Protein 8TI6 (pdb70)

InterPro domains:
  IPR005455 Profilin, eukaryotic type [PR00392] (3-12)
  IPR005455 Profilin, eukaryotic type [PR00392] (65-79)
  IPR005455 Profilin, eukaryotic type [PR00392] (113-130)
  IPR005455 Profilin, eukaryotic type [PR01640] (1-11)
  IPR005455 Profilin, eukaryotic type [PR01640] (25-38)
  IPR005455 Profilin, eukaryotic type [PR01640] (72-81)
  IPR005455 Profilin, eukaryotic type [PR01640] (84-99)
  IPR005455 Profilin, eukaryotic type [PR01640] (117-130)
  IPR005455 Profilin, eukaryotic type [PTHR11604] (1-131)
  IPR005455 Profilin, eukaryotic type [SM00392] (1-131)
  IPR005455 Profilin, eukaryotic type [cd00148] (2-131)
  IPR027310 Profilin conserved site [PS00414] (1-8)
  IPR036140 Profilin superfamily [SSF55770] (1-131)
  IPR048278 Profilin [PF00235] (1-131)

Solvent-accessible surface area: 6190 Å² total; per-residue (Å²): 109,71,70,52,45,0,66,58,32,0,26,134,106,7,80,8,43,0,0,0,0,0,4,17,146,77,0,38,60,85,4,54,76,40,122,106,25,87,138,129,8,64,70,120,29,0,61,88,2,0,55,12,0,99,96,69,21,104,47,8,123,158,36,12,0,93,0,0,31,14,110,1,122,16,79,46,37,65,88,53,38,0,49,0,53,90,74,64,3,0,0,0,0,5,10,9,94,56,0,0,0,0,0,0,0,28,110,58,40,72,48,37,94,0,19,88,25,0,57,62,8,0,80,78,4,77,83,75,121,104,122

Secondary structure (DSSP, 8-state):
-HHHIIIIIITTTS-EEEEEEEETTT--EEEEEESS-SS---HHHHHHHHHHHHH-GGGGGTT-EEETTEEEEEEEE-SSEEEEEETTEEEEEEE-SSEEEEEEE-TT--HHHHHHHHHHHHHHHHHTT-/-

Structure (mmCIF, N/CA/C/O backbone):
data_8TI6
#
_entry.id   8TI6
#
_cell.length_a   54.974
_cell.length_b   54.974
_cell.length_c   79.315
_cell.angle_alpha   90.000
_cell.angle_beta   90.000
_cell.angle_gamma   120.000
#
_symmetry.space_group_name_H-M   'P 31 2 1'
#
loop_
_entity.id
_entity.type
_entity.pdbx_description
1 polymer Profilin
2 polymer 'Proline-rich peptide'
3 non-polymer 'SULFATE ION'
4 water water
#
loop_
_atom_site.group_PDB
_atom_site.id
_atom_site.type_symbol
_atom_site.label_atom_id
_atom_site.label_alt_id
_atom_site.label_comp_id
_atom_site.label_asym_id
_atom_site.label_entity_id
_atom_site.label_seq_id
_atom_site.pdbx_PDB_ins_code
_atom_site.Cartn_x
_atom_site.Cartn_y
_atom_site.Cartn_z
_atom_site.occupancy
_atom_site.B_iso_or_equiv
_atom_site.auth_seq_id
_atom_site.auth_comp_id
_atom_site.auth_asym_id
_atom_site.auth_atom_id
_atom_site.pdbx_PDB_model_num
ATOM 1 N N . SER A 1 26 ? -7.574 11.644 -2.972 1.000 36.636 2 SER A N 1
ATOM 2 C CA . SER A 1 26 ? -7.611 13.093 -2.636 1.000 30.945 2 SER A CA 1
ATOM 3 C C . SER A 1 26 ? -8.897 13.698 -3.200 1.000 27.799 2 SER A C 1
ATOM 4 O O . SER A 1 26 ? -9.516 13.139 -4.119 1.000 27.069 2 SER A O 1
ATOM 7 N N . TRP A 1 27 ? -9.272 14.871 -2.682 1.000 24.820 3 TRP A N 1
ATOM 8 C CA . TRP A 1 27 ? -10.422 15.566 -3.228 1.000 22.504 3 TRP A CA 1
ATOM 9 C C . TRP A 1 27 ? -10.161 15.887 -4.694 1.000 19.346 3 TRP A C 1
ATOM 10 O O . TRP A 1 27 ? -11.059 15.781 -5.530 1.000 18.403 3 TRP A O 1
ATOM 21 N N . GLN A 1 28 ? -8.911 16.237 -5.016 1.000 17.641 4 GLN A N 1
ATOM 22 C CA . GLN A 1 28 ? -8.609 16.601 -6.388 1.000 15.451 4 GLN A CA 1
ATOM 23 C C . GLN A 1 28 ? -8.794 15.405 -7.322 1.000 15.779 4 GLN A C 1
ATOM 24 O O . GLN A 1 28 ? -9.163 15.603 -8.474 1.000 15.616 4 GLN A O 1
ATOM 30 N N A SER A 1 29 ? -8.517 14.171 -6.871 0.500 17.528 5 SER A N 1
ATOM 31 N N B SER A 1 29 ? -8.517 14.189 -6.838 0.500 17.888 5 SER A N 1
ATOM 32 C CA A SER A 1 29 ? -8.710 13.016 -7.738 0.500 17.734 5 SER A CA 1
ATOM 33 C CA B SER A 1 29 ? -8.698 12.995 -7.646 0.500 18.597 5 SER A CA 1
ATOM 34 C C A SER A 1 29 ? -10.196 12.801 -8.025 0.500 17.095 5 SER A C 1
ATOM 35 C C B SER A 1 29 ? -10.173 12.795 -7.998 0.500 17.458 5 SER A C 1
ATOM 36 O O A SER A 1 29 ? -10.555 12.368 -9.111 0.500 18.348 5 SER A O 1
ATOM 37 O O B SER A 1 29 ? -10.492 12.397 -9.109 0.500 18.836 5 SER A O 1
ATOM 42 N N . TYR A 1 30 ? -11.089 13.132 -7.082 1.000 17.453 6 TYR A N 1
ATOM 43 C CA . TYR A 1 30 ? -12.513 13.019 -7.373 1.000 17.317 6 TYR A CA 1
ATOM 44 C C . TYR A 1 30 ? -12.916 13.963 -8.502 1.000 15.719 6 TYR A C 1
ATOM 45 O O . TYR A 1 30 ? -13.726 13.605 -9.362 1.000 16.069 6 TYR A O 1
ATOM 54 N N . VAL A 1 31 ? -12.375 15.187 -8.451 1.000 14.482 7 VAL A N 1
ATOM 55 C CA . VAL A 1 31 ? -12.658 16.150 -9.495 1.000 14.982 7 VAL A CA 1
ATOM 56 C C . VAL A 1 31 ? -12.066 15.676 -10.820 1.000 14.199 7 VAL A C 1
ATOM 57 O O . VAL A 1 31 ? -12.732 15.698 -11.865 1.000 15.126 7 VAL A O 1
ATOM 61 N N . ASP A 1 32 ? -10.772 15.310 -10.824 1.000 12.573 8 ASP A N 1
ATOM 62 C CA . ASP A 1 32 ? -10.114 15.062 -12.088 1.000 12.623 8 ASP A CA 1
ATOM 63 C C . ASP A 1 32 ? -10.560 13.745 -12.703 1.000 13.812 8 ASP A C 1
ATOM 64 O O . ASP A 1 32 ? -10.504 13.620 -13.926 1.000 17.294 8 ASP A O 1
ATOM 69 N N . ASN A 1 33 ? -10.880 12.751 -11.866 1.000 15.623 9 ASN A N 1
ATOM 70 C CA A ASN A 1 33 ? -11.227 11.424 -12.388 0.500 16.387 9 ASN A CA 1
ATOM 71 C CA B ASN A 1 33 ? -11.219 11.418 -12.375 0.500 16.969 9 ASN A CA 1
ATOM 72 C C . ASN A 1 33 ? -12.743 11.188 -12.420 1.000 17.110 9 ASN A C 1
ATOM 73 O O . ASN A 1 33 ? -13.414 11.196 -13.490 1.000 18.977 9 ASN A O 1
ATOM 82 N N . GLN A 1 34 ? -13.337 11.132 -11.225 1.000 16.788 10 GLN A N 1
ATOM 83 C CA . GLN A 1 34 ? -14.750 10.796 -11.145 1.000 18.055 10 GLN A CA 1
ATOM 84 C C . GLN A 1 34 ? -15.623 11.797 -11.890 1.000 16.879 10 GLN A C 1
ATOM 85 O O . GLN A 1 34 ? -16.610 11.377 -12.480 1.000 19.232 10 GLN A O 1
ATOM 91 N N . ILE A 1 35 ? -15.276 13.084 -11.863 1.000 13.555 11 ILE A N 1
ATOM 92 C CA A ILE A 1 35 ? -16.048 14.032 -12.680 0.500 12.482 11 ILE A CA 1
ATOM 93 C CA B ILE A 1 35 ? -16.047 14.035 -12.679 0.500 12.457 11 ILE A CA 1
ATOM 94 C C . ILE A 1 35 ? -15.463 14.224 -14.092 1.000 11.880 11 ILE A C 1
ATOM 95 O O . ILE A 1 35 ? -16.065 13.866 -15.138 1.000 13.195 11 ILE A O 1
ATOM 104 N N . CYS A 1 36 ? -14.218 14.719 -14.134 1.000 11.916 12 CYS A N 1
ATOM 105 C CA . CYS A 1 36 ? -13.741 15.252 -15.394 1.000 11.784 12 CYS A CA 1
ATOM 106 C C . CYS A 1 36 ? -13.132 14.227 -16.350 1.000 12.226 12 CYS A C 1
ATOM 107 O O . CYS A 1 36 ? -12.776 14.644 -17.434 1.000 12.568 12 CYS A O 1
ATOM 110 N N . GLN A 1 37 ? -13.066 12.941 -15.995 1.000 13.188 13 GLN A N 1
ATOM 111 C CA . GLN A 1 37 ? -12.814 11.896 -16.981 1.000 15.964 13 GLN A CA 1
ATOM 112 C C . GLN A 1 37 ? -14.113 11.246 -17.440 1.000 17.104 13 GLN A C 1
ATOM 113 O O . GLN A 1 37 ? -14.069 10.399 -18.323 1.000 19.774 13 GLN A O 1
ATOM 119 N N . HIS A 1 38 ? -15.259 11.647 -16.873 1.000 15.643 14 HIS A N 1
ATOM 120 C CA . HIS A 1 38 ? -16.564 11.099 -17.258 1.000 16.607 14 HIS A CA 1
ATOM 121 C C . HIS A 1 38 ? -17.410 12.143 -17.988 1.000 16.920 14 HIS A C 1
ATOM 122 O O . HIS A 1 38 ? -18.408 11.796 -18.619 1.000 19.498 14 HIS A O 1
ATOM 129 N N . VAL A 1 39 ? -17.053 13.415 -17.841 1.000 15.163 15 VAL A N 1
ATOM 130 C CA . VAL A 1 39 ? -17.643 14.461 -18.654 1.000 15.362 15 VAL A CA 1
ATOM 131 C C . VAL A 1 39 ? -16.516 15.380 -19.122 1.000 13.429 15 VAL A C 1
ATOM 132 O O . VAL A 1 39 ? -15.455 15.394 -18.489 1.000 15.019 15 VAL A O 1
ATOM 136 N N . ASP A 1 40 ? -16.800 16.206 -20.133 1.000 11.657 16 ASP A N 1
ATOM 137 C CA . ASP A 1 40 ? -15.844 17.141 -20.682 1.000 11.191 16 ASP A CA 1
ATOM 138 C C . ASP A 1 40 ? -16.072 18.484 -19.984 1.000 10.578 16 ASP A C 1
ATOM 139 O O . ASP A 1 40 ? -16.974 19.251 -20.330 1.000 10.010 16 ASP A O 1
ATOM 144 N N . CYS A 1 41 ? -15.223 18.759 -18.991 1.000 10.164 17 CYS A N 1
ATOM 145 C CA . CYS A 1 41 ? -15.422 19.835 -18.032 1.000 10.055 17 CYS A CA 1
ATOM 146 C C . CYS A 1 41 ? -14.927 21.184 -18.554 1.000 9.444 17 CYS A C 1
ATOM 147 O O . CYS A 1 41 ? -13.795 21.312 -19.053 1.000 10.320 17 CYS A O 1
ATOM 150 N N . ARG A 1 42 ? -15.763 22.197 -18.289 1.000 9.143 18 ARG A N 1
ATOM 151 C CA A ARG A 1 42 ? -15.324 23.597 -18.287 0.500 9.934 18 ARG A CA 1
ATOM 152 C CA B ARG A 1 42 ? -15.321 23.595 -18.288 0.500 9.380 18 ARG A CA 1
ATOM 153 C C . ARG A 1 42 ? -14.835 23.968 -16.866 1.000 9.118 18 ARG A C 1
ATOM 154 O O . ARG A 1 42 ? -13.884 24.753 -16.645 1.000 9.104 18 ARG A O 1
ATOM 169 N N . LEU A 1 43 ? -15.521 23.408 -15.853 1.000 8.162 19 LEU A N 1
ATOM 170 C CA . LEU A 1 43 ? -15.141 23.608 -14.461 1.000 7.843 19 LEU A CA 1
ATOM 171 C C . LEU A 1 43 ? -15.707 22.477 -13.630 1.000 7.751 19 LEU A C 1
ATOM 172 O O . LEU A 1 43 ? -16.748 21.906 -13.951 1.000 8.186 19 LEU A O 1
ATOM 177 N N . ALA A 1 44 ? -15.051 22.205 -12.513 1.000 8.487 20 ALA A N 1
ATOM 178 C CA . ALA A 1 44 ? -15.552 21.274 -11.523 1.000 8.590 20 ALA A CA 1
ATOM 179 C C . ALA A 1 44 ? -14.956 21.652 -10.185 1.000 9.344 20 ALA A C 1
ATOM 180 O O . ALA A 1 44 ? -13.796 22.009 -10.108 1.000 10.741 20 ALA A O 1
ATOM 182 N N . VAL A 1 45 ? -15.761 21.613 -9.135 1.000 8.536 21 VAL A N 1
ATOM 183 C CA . VAL A 1 45 ? -15.321 22.036 -7.817 1.000 9.631 21 VAL A CA 1
ATOM 184 C C . VAL A 1 45 ? -16.036 21.258 -6.730 1.000 9.390 21 VAL A C 1
ATOM 185 O O . VAL A 1 45 ? -17.214 20.954 -6.860 1.000 10.162 21 VAL A O 1
ATOM 189 N N . ILE A 1 46 ? -15.277 20.990 -5.669 1.000 9.557 22 ILE A N 1
ATOM 190 C CA . ILE A 1 46 ? -15.815 20.496 -4.416 1.000 9.777 22 ILE A CA 1
ATOM 191 C C . ILE A 1 46 ? -15.456 21.507 -3.346 1.000 10.302 22 ILE A C 1
ATOM 192 O O . ILE A 1 46 ? -14.283 21.873 -3.205 1.000 11.567 22 ILE A O 1
ATOM 197 N N . ALA A 1 47 ? -16.467 22.006 -2.642 1.000 10.304 23 ALA A N 1
ATOM 198 C CA . ALA A 1 47 ? -16.273 23.052 -1.653 1.000 11.799 23 ALA A CA 1
ATOM 199 C C . ALA A 1 47 ? -17.040 22.707 -0.381 1.000 12.297 23 ALA A C 1
ATOM 200 O O . ALA A 1 47 ? -17.984 21.964 -0.397 1.000 13.118 23 ALA A O 1
ATOM 202 N N . GLY A 1 48 ? -16.641 23.312 0.734 1.000 13.186 24 GLY A N 1
ATOM 203 C CA . GLY A 1 48 ? -17.393 23.165 1.964 1.000 13.560 24 GLY A CA 1
ATOM 204 C C . GLY A 1 48 ? -18.737 23.876 1.924 1.000 14.429 24 GLY A C 1
ATOM 205 O O . GLY A 1 48 ? -18.850 25.034 1.512 1.000 16.415 24 GLY A O 1
ATOM 206 N N . LEU A 1 49 ? -19.773 23.205 2.437 1.000 15.539 25 LEU A N 1
ATOM 207 C CA . LEU A 1 49 ? -21.131 23.704 2.379 1.000 17.523 25 LEU A CA 1
ATOM 208 C C . LEU A 1 49 ? -21.358 24.819 3.384 1.000 20.253 25 LEU A C 1
ATOM 209 O O . LEU A 1 49 ? -22.282 25.604 3.180 1.000 24.390 25 LEU A O 1
ATOM 214 N N . GLN A 1 50 ? -20.535 24.897 4.444 1.000 19.794 26 GLN A N 1
ATOM 215 C CA . GLN A 1 50 ? -20.720 25.934 5.446 1.000 24.745 26 GLN A CA 1
ATOM 216 C C . GLN A 1 50 ? -20.044 27.237 5.030 1.000 26.636 26 GLN A C 1
ATOM 217 O O . GLN A 1 50 ? -20.645 28.299 5.210 1.000 32.097 26 GLN A O 1
ATOM 223 N N . ASP A 1 51 ? -18.813 27.151 4.500 1.000 22.290 27 ASP A N 1
ATOM 224 C CA . ASP A 1 51 ? -17.984 28.344 4.303 1.000 22.977 27 ASP A CA 1
ATOM 225 C C . ASP A 1 51 ? -17.550 28.553 2.851 1.000 19.959 27 ASP A C 1
ATOM 226 O O . ASP A 1 51 ? -16.908 29.558 2.559 1.000 22.966 27 ASP A O 1
ATOM 231 N N . GLY A 1 52 ? -17.873 27.616 1.961 1.000 16.843 28 GLY A N 1
ATOM 232 C CA . GLY A 1 52 ? -17.461 27.728 0.571 1.000 16.576 28 GLY A CA 1
ATOM 233 C C . GLY A 1 52 ? -15.965 27.550 0.310 1.000 16.727 28 GLY A C 1
ATOM 234 O O . GLY A 1 52 ? -15.511 27.899 -0.776 1.000 16.613 28 GLY A O 1
ATOM 235 N N . ALA A 1 53 ? -15.199 27.026 1.286 1.000 17.248 29 ALA A N 1
ATOM 236 C CA . ALA A 1 53 ? -13.784 26.736 1.119 1.000 18.879 29 ALA A CA 1
ATOM 237 C C . ALA A 1 53 ? -13.615 25.710 0.008 1.000 17.161 29 ALA A C 1
ATOM 238 O O . ALA A 1 53 ? -14.367 24.739 -0.063 1.000 17.081 29 ALA A O 1
ATOM 240 N N . VAL A 1 54 ? -12.638 25.939 -0.862 1.000 18.167 30 VAL A N 1
ATOM 241 C CA . VAL A 1 54 ? -12.388 25.047 -1.977 1.000 18.548 30 VAL A CA 1
ATOM 242 C C . VAL A 1 54 ? -11.561 23.866 -1.485 1.000 16.862 30 VAL A C 1
ATOM 243 O O . VAL A 1 54 ? -10.462 24.029 -0.940 1.000 22.019 30 VAL A O 1
ATOM 247 N N . TRP A 1 55 ? -12.080 22.665 -1.680 1.000 15.622 31 TRP A N 1
ATOM 248 C CA . TRP A 1 55 ? -11.352 21.455 -1.369 1.000 16.413 31 TRP A CA 1
ATOM 249 C C . TRP A 1 55 ? -10.592 20.945 -2.589 1.000 16.411 31 TRP A C 1
ATOM 250 O O . TRP A 1 55 ? -9.524 20.364 -2.467 1.000 18.808 31 TRP A O 1
ATOM 261 N N . ALA A 1 56 ? -11.182 21.104 -3.778 1.000 14.708 32 ALA A N 1
ATOM 262 C CA . ALA A 1 56 ? -10.561 20.715 -5.028 1.000 15.112 32 ALA A CA 1
ATOM 263 C C . ALA A 1 56 ? -11.268 21.448 -6.153 1.000 12.929 32 ALA A C 1
ATOM 264 O O . ALA A 1 56 ? -12.448 21.720 -6.053 1.000 12.853 32 ALA A O 1
ATOM 266 N N . LYS A 1 57 ? -10.534 21.736 -7.222 1.000 11.843 33 LYS A N 1
ATOM 267 C CA . LYS A 1 57 ? -11.146 22.391 -8.365 1.000 11.886 33 LYS A CA 1
ATOM 268 C C . LYS A 1 57 ? -10.331 22.172 -9.622 1.000 10.744 33 LYS A C 1
ATOM 269 O O . LYS A 1 57 ? -9.125 22.037 -9.565 1.000 11.885 33 LYS A O 1
ATOM 275 N N . PHE A 1 58 ? -11.049 22.136 -10.736 1.000 9.838 34 PHE A N 1
ATOM 276 C CA . PHE A 1 58 ? -10.475 22.080 -12.074 1.000 9.066 34 PHE A CA 1
ATOM 277 C C . PHE A 1 58 ? -11.141 23.169 -12.891 1.000 8.883 34 PHE A C 1
ATOM 278 O O . PHE A 1 58 ? -12.362 23.328 -12.810 1.000 9.809 34 PHE A O 1
ATOM 286 N N . GLU A 1 59 ? -10.371 23.895 -13.691 1.000 8.617 35 GLU A N 1
ATOM 287 C CA . GLU A 1 59 ? -10.879 24.922 -14.590 1.000 9.122 35 GLU A CA 1
ATOM 288 C C . GLU A 1 59 ? -10.261 24.771 -15.972 1.000 9.487 35 GLU A C 1
ATOM 289 O O . GLU A 1 59 ? -9.105 24.385 -16.118 1.000 9.468 35 GLU A O 1
ATOM 295 N N A LYS A 1 60 ? -11.044 25.114 -16.999 0.250 9.530 36 LYS A N 1
ATOM 296 N N B LYS A 1 60 ? -11.042 25.117 -17.000 0.250 9.971 36 LYS A N 1
ATOM 297 N N C LYS A 1 60 ? -11.046 25.117 -16.998 0.500 10.063 36 LYS A N 1
ATOM 298 C CA A LYS A 1 60 ? -10.534 25.103 -18.369 0.250 10.309 36 LYS A CA 1
ATOM 299 C CA B LYS A 1 60 ? -10.533 25.103 -18.369 0.250 11.440 36 LYS A CA 1
ATOM 300 C CA C LYS A 1 60 ? -10.535 25.109 -18.367 0.500 12.370 36 LYS A CA 1
ATOM 301 C C A LYS A 1 60 ? -10.132 26.528 -18.738 0.250 13.926 36 LYS A C 1
ATOM 302 C C B LYS A 1 60 ? -10.131 26.527 -18.741 0.250 14.695 36 LYS A C 1
ATOM 303 C C C LYS A 1 60 ? -10.143 26.539 -18.722 0.500 16.780 36 LYS A C 1
ATOM 304 O O A LYS A 1 60 ? -9.031 26.954 -18.373 0.250 15.855 36 LYS A O 1
ATOM 305 O O B LYS A 1 60 ? -9.028 26.954 -18.381 0.250 16.992 36 LYS A O 1
ATOM 306 O O C LYS A 1 60 ? -9.067 26.982 -18.319 0.500 21.337 36 LYS A O 1
ATOM 322 N N . ASP A 1 61 ? -11.049 27.283 -19.347 1.000 17.045 37 ASP A N 1
ATOM 323 C CA . ASP A 1 61 ? -10.742 28.626 -19.852 1.000 18.521 37 ASP A CA 1
ATOM 324 C C . ASP A 1 61 ? -11.806 29.592 -19.341 1.000 17.715 37 ASP A C 1
ATOM 325 O O . ASP A 1 61 ? -12.640 30.037 -20.128 1.000 21.460 37 ASP A O 1
ATOM 330 N N . LEU A 1 62 ? -11.775 29.898 -18.043 1.000 16.298 38 LEU A N 1
ATOM 331 C CA . LEU A 1 62 ? -12.808 30.725 -17.435 1.000 14.874 38 LEU A CA 1
ATOM 332 C C . LEU A 1 62 ? -12.369 32.182 -17.441 1.000 16.005 38 LEU A C 1
ATOM 333 O O . LEU A 1 62 ? -11.176 32.471 -17.359 1.000 18.701 38 LEU A O 1
ATOM 338 N N . PRO A 1 63 ? -13.325 33.123 -17.507 1.000 16.135 39 PRO A N 1
ATOM 339 C CA . PRO A 1 63 ? -13.002 34.546 -17.420 1.000 18.398 39 PRO A CA 1
ATOM 340 C C . PRO A 1 63 ? -12.297 34.942 -16.130 1.000 17.751 39 PRO A C 1
ATOM 341 O O . PRO A 1 63 ? -11.468 35.853 -16.118 1.000 21.755 39 PRO A O 1
ATOM 345 N N . LYS A 1 64 ? -12.687 34.297 -15.025 1.000 17.389 40 LYS A N 1
ATOM 346 C CA . LYS A 1 64 ? -12.094 34.519 -13.722 1.000 18.850 40 LYS A CA 1
ATOM 347 C C . LYS A 1 64 ? -11.993 33.169 -13.008 1.000 16.447 40 LYS A C 1
ATOM 348 O O . LYS A 1 64 ? -12.822 32.297 -13.194 1.000 15.936 40 LYS A O 1
ATOM 354 N N . GLN A 1 65 ? -10.994 32.997 -12.153 1.000 14.753 41 GLN A N 1
ATOM 355 C CA . GLN A 1 65 ? -10.928 31.813 -11.327 1.000 13.398 41 GLN A CA 1
ATOM 356 C C . GLN A 1 65 ? -12.119 31.802 -10.373 1.000 12.433 41 GLN A C 1
ATOM 357 O O . GLN A 1 65 ? -12.555 32.845 -9.882 1.000 12.854 41 GLN A O 1
ATOM 363 N N . ILE A 1 66 ? -12.642 30.600 -10.108 1.000 11.445 42 ILE A N 1
ATOM 364 C CA . ILE A 1 66 ? -13.712 30.412 -9.141 1.000 10.991 42 ILE A CA 1
ATOM 365 C C . ILE A 1 66 ? -13.217 30.887 -7.776 1.000 10.938 42 ILE A C 1
ATOM 366 O O . ILE A 1 66 ? -12.072 30.585 -7.375 1.000 12.568 42 ILE A O 1
ATOM 371 N N . THR A 1 67 ? -14.115 31.556 -7.047 1.000 10.077 43 THR A N 1
ATOM 372 C CA . THR A 1 67 ? -13.799 32.072 -5.717 1.000 9.983 43 THR A CA 1
ATOM 373 C C . THR A 1 67 ? -14.641 31.442 -4.618 1.000 10.300 43 THR A C 1
ATOM 374 O O . THR A 1 67 ? -15.788 31.020 -4.816 1.000 10.356 43 THR A O 1
ATOM 378 N N . GLN A 1 68 ? -14.093 31.505 -3.390 1.000 10.356 44 GLN A N 1
ATOM 379 C CA . GLN A 1 68 ? -14.845 31.163 -2.194 1.000 11.324 44 GLN A CA 1
ATOM 380 C C . GLN A 1 68 ? -16.099 32.032 -2.095 1.000 11.413 44 GLN A C 1
ATOM 381 O O . GLN A 1 68 ? -17.147 31.549 -1.686 1.000 12.024 44 GLN A O 1
ATOM 387 N N . GLN A 1 69 ? -16.024 33.302 -2.480 1.000 11.469 45 GLN A N 1
ATOM 388 C CA A GLN A 1 69 ? -17.208 34.132 -2.381 0.500 12.290 45 GLN A CA 1
ATOM 389 C CA B GLN A 1 69 ? -17.198 34.162 -2.414 0.500 12.432 45 GLN A CA 1
ATOM 390 C C . GLN A 1 69 ? -18.321 33.575 -3.274 1.000 11.459 45 GLN A C 1
ATOM 391 O O . GLN A 1 69 ? -19.485 33.534 -2.859 1.000 11.771 45 GLN A O 1
ATOM 402 N N . GLU A 1 70 ? -17.990 33.157 -4.492 1.000 10.020 46 GLU A N 1
ATOM 403 C CA . GLU A 1 70 ? -19.010 32.613 -5.383 1.000 9.983 46 GLU A CA 1
ATOM 404 C C . GLU A 1 70 ? -19.588 31.362 -4.746 1.000 9.748 46 GLU A C 1
ATOM 405 O O . GLU A 1 70 ? -20.801 31.128 -4.800 1.000 9.492 46 GLU A O 1
ATOM 411 N N . LEU A 1 71 ? -18.725 30.500 -4.203 1.000 9.392 47 LEU A N 1
ATOM 412 C CA . LEU A 1 71 ? -19.171 29.231 -3.662 1.000 9.748 47 LEU A CA 1
ATOM 413 C C . LEU A 1 71 ? -20.016 29.422 -2.406 1.000 10.504 47 LEU A C 1
ATOM 414 O O . LEU A 1 71 ? -20.999 28.709 -2.204 1.000 10.059 47 LEU A O 1
ATOM 419 N N . LYS A 1 72 ? -19.603 30.346 -1.521 1.000 10.855 48 LYS A N 1
ATOM 420 C CA . LYS A 1 72 ? -20.382 30.618 -0.322 1.000 11.841 48 LYS A CA 1
ATOM 421 C C . LYS A 1 72 ? -21.758 31.188 -0.689 1.000 11.114 48 LYS A C 1
ATOM 422 O O . LYS A 1 72 ? -22.754 30.827 -0.043 1.000 11.997 48 LYS A O 1
ATOM 428 N N . THR A 1 73 ? -21.829 32.046 -1.716 1.000 11.206 49 THR A N 1
ATOM 429 C CA . THR A 1 73 ? -23.120 32.569 -2.160 1.000 11.469 49 THR A CA 1
ATOM 430 C C . THR A 1 73 ? -24.034 31.407 -2.571 1.000 10.450 49 THR A C 1
ATOM 431 O O . THR A 1 73 ? -25.215 31.345 -2.195 1.000 11.040 49 THR A O 1
ATOM 435 N N . ILE A 1 74 ? -23.498 30.469 -3.345 1.000 9.891 50 ILE A N 1
ATOM 436 C CA . ILE A 1 74 ? -24.273 29.317 -3.787 1.000 9.862 50 ILE A CA 1
ATOM 437 C C . ILE A 1 74 ? -24.679 28.475 -2.587 1.000 10.324 50 ILE A C 1
ATOM 438 O O . ILE A 1 74 ? -25.832 28.050 -2.494 1.000 10.653 50 ILE A O 1
ATOM 443 N N . ALA A 1 75 ? -23.726 28.173 -1.697 1.000 10.060 51 ALA A N 1
ATOM 444 C CA . ALA A 1 75 ? -24.011 27.347 -0.530 1.000 10.861 51 ALA A CA 1
ATOM 445 C C . ALA A 1 75 ? -25.123 27.969 0.322 1.000 11.828 51 ALA A C 1
ATOM 446 O O . ALA A 1 75 ? -26.024 27.270 0.774 1.000 13.083 51 ALA A O 1
ATOM 448 N N . ASP A 1 76 ? -25.052 29.276 0.546 1.000 11.842 52 ASP A N 1
ATOM 449 C CA . ASP A 1 76 ? -26.046 29.930 1.392 1.000 13.049 52 ASP A CA 1
ATOM 450 C C . ASP A 1 76 ? -27.428 29.881 0.738 1.000 12.896 52 ASP A C 1
ATOM 451 O O . ASP A 1 76 ? -28.439 29.680 1.405 1.000 14.311 52 ASP A O 1
ATOM 456 N N . ALA A 1 77 ? -27.492 30.054 -0.582 1.000 12.091 53 ALA A N 1
ATOM 457 C CA . ALA A 1 77 ? -28.781 30.031 -1.282 1.000 12.007 53 ALA A CA 1
ATOM 458 C C . ALA A 1 77 ? -29.372 28.619 -1.303 1.000 11.727 53 ALA A C 1
ATOM 459 O O . ALA A 1 77 ? -30.571 28.459 -1.076 1.000 12.468 53 ALA A O 1
ATOM 461 N N . ILE A 1 78 ? -28.552 27.599 -1.581 1.000 11.299 54 ILE A N 1
ATOM 462 C CA . ILE A 1 78 ? -29.078 26.230 -1.661 1.000 11.890 54 ILE A CA 1
ATOM 463 C C . ILE A 1 78 ? -29.562 25.806 -0.275 1.000 12.646 54 ILE A C 1
ATOM 464 O O . ILE A 1 78 ? -30.500 25.038 -0.175 1.000 14.542 54 ILE A O 1
ATOM 469 N N . ARG A 1 79 ? -28.951 26.342 0.792 1.000 12.760 55 ARG A N 1
ATOM 470 C CA . ARG A 1 79 ? -29.360 25.958 2.138 1.000 13.960 55 ARG A CA 1
ATOM 471 C C . ARG A 1 79 ? -30.603 26.718 2.583 1.000 14.012 55 ARG A C 1
ATOM 472 O O . ARG A 1 79 ? -31.445 26.096 3.234 1.000 16.216 55 ARG A O 1
ATOM 480 N N . SER A 1 80 ? -30.741 28.004 2.235 1.000 13.884 56 SER A N 1
ATOM 481 C CA A SER A 1 80 ? -31.808 28.846 2.801 0.500 15.477 56 SER A CA 1
ATOM 482 C CA B SER A 1 80 ? -31.810 28.844 2.798 0.500 14.922 56 SER A CA 1
ATOM 483 C C . SER A 1 80 ? -32.913 29.370 1.857 1.000 15.797 56 SER A C 1
ATOM 484 O O . SER A 1 80 ? -34.054 29.721 2.253 1.000 18.163 56 SER A O 1
ATOM 489 N N . ASN A 1 81 ? -32.593 29.491 0.574 1.000 14.556 57 ASN A N 1
ATOM 490 C CA . ASN A 1 81 ? -33.577 30.025 -0.380 1.000 14.966 57 ASN A CA 1
ATOM 491 C C . ASN A 1 81 ? -33.154 29.688 -1.811 1.000 12.371 57 ASN A C 1
ATOM 492 O O . ASN A 1 81 ? -32.614 30.539 -2.512 1.000 12.616 57 ASN A O 1
ATOM 497 N N . PRO A 1 82 ? -33.433 28.456 -2.280 1.000 12.260 58 PRO A N 1
ATOM 498 C CA . PRO A 1 82 ? -33.101 28.091 -3.649 1.000 12.772 58 PRO A CA 1
ATOM 499 C C . PRO A 1 82 ? -33.764 28.993 -4.699 1.000 12.406 58 PRO A C 1
ATOM 500 O O . PRO A 1 82 ? -33.190 29.136 -5.762 1.000 13.596 58 PRO A O 1
ATOM 504 N N . ASN A 1 83 ? -34.920 29.617 -4.413 1.000 14.864 59 ASN A N 1
ATOM 505 C CA . ASN A 1 83 ? -35.521 30.572 -5.349 1.000 16.070 59 ASN A CA 1
ATOM 506 C C . ASN A 1 83 ? -34.617 31.752 -5.698 1.000 15.289 59 ASN A C 1
ATOM 507 O O . ASN A 1 83 ? -34.803 32.430 -6.728 1.000 16.102 59 ASN A O 1
ATOM 512 N N . SER A 1 84 ? -33.648 32.080 -4.824 1.000 13.529 60 SER A N 1
ATOM 513 C CA . SER A 1 84 ? -32.810 33.232 -5.085 1.000 14.559 60 SER A CA 1
ATOM 514 C C . SER A 1 84 ? -32.041 33.110 -6.406 1.000 13.558 60 SER A C 1
ATOM 515 O O . SER A 1 84 ? -31.693 34.121 -7.019 1.000 15.582 60 SER A O 1
ATOM 518 N N . PHE A 1 85 ? -31.810 31.866 -6.879 1.000 12.999 61 PHE A N 1
ATOM 519 C CA . PHE A 1 85 ? -31.078 31.669 -8.132 1.000 13.391 61 PHE A CA 1
ATOM 520 C C . PHE A 1 85 ? -31.874 32.162 -9.346 1.000 14.576 61 PHE A C 1
ATOM 521 O O . PHE A 1 85 ? -31.290 32.453 -10.387 1.000 16.430 61 PHE A O 1
ATOM 529 N N . LEU A 1 86 ? -33.192 32.303 -9.205 1.000 13.946 62 LEU A N 1
ATOM 530 C CA . LEU A 1 86 ? -33.996 32.840 -10.304 1.000 15.100 62 LEU A CA 1
ATOM 531 C C . LEU A 1 86 ? -33.716 34.311 -10.584 1.000 17.794 62 LEU A C 1
ATOM 532 O O . LEU A 1 86 ? -33.871 34.761 -11.711 1.000 22.581 62 LEU A O 1
ATOM 537 N N . GLU A 1 87 ? -33.435 35.088 -9.546 1.000 22.085 63 GLU A N 1
ATOM 538 C CA . GLU A 1 87 ? -33.090 36.488 -9.722 1.000 25.826 63 GLU A CA 1
ATOM 539 C C . GLU A 1 87 ? -31.579 36.602 -9.883 1.000 26.672 63 GLU A C 1
ATOM 540 O O . GLU A 1 87 ? -30.812 36.251 -8.989 1.000 30.570 63 GLU A O 1
ATOM 546 N N . GLY A 1 88 ? -31.136 36.994 -11.068 1.000 29.142 64 GLY A N 1
ATOM 547 C CA . GLY A 1 88 ? -29.716 37.245 -11.293 1.000 32.144 64 GLY A CA 1
ATOM 548 C C . GLY A 1 88 ? -28.818 36.014 -11.488 1.000 32.657 64 GLY A C 1
ATOM 549 O O . GLY A 1 88 ? -27.630 36.181 -11.762 1.000 38.791 64 GLY A O 1
ATOM 550 N N . GLY A 1 89 ? -29.332 34.782 -11.332 1.000 23.777 65 GLY A N 1
ATOM 551 C CA . GLY A 1 89 ? -28.643 33.632 -11.891 1.000 19.301 65 GLY A CA 1
ATOM 552 C C . GLY A 1 89 ? -27.657 32.989 -10.923 1.000 16.725 65 GLY A C 1
ATOM 553 O O . GLY A 1 89 ? -27.688 33.218 -9.709 1.000 18.981 65 GLY A O 1
ATOM 554 N N . ILE A 1 90 ? -26.823 32.131 -11.500 1.000 13.853 66 ILE A N 1
ATOM 555 C CA . ILE A 1 90 ? -25.826 31.371 -10.762 1.000 12.388 66 ILE A CA 1
ATOM 556 C C . ILE A 1 90 ? -24.468 31.833 -11.269 1.000 12.243 66 ILE A C 1
ATOM 557 O O . ILE A 1 90 ? -24.171 31.683 -12.452 1.000 13.328 66 ILE A O 1
ATOM 562 N N . HIS A 1 91 ? -23.665 32.406 -10.365 1.000 13.314 67 HIS A N 1
ATOM 563 C CA . HIS A 1 91 ? -22.392 33.007 -10.757 1.000 14.354 67 HIS A CA 1
ATOM 564 C C . HIS A 1 91 ? -21.224 32.120 -10.334 1.000 12.574 67 HIS A C 1
ATOM 565 O O . HIS A 1 91 ? -21.051 31.851 -9.155 1.000 13.106 67 HIS A O 1
ATOM 572 N N . LEU A 1 92 ? -20.455 31.657 -11.314 1.000 12.410 68 LEU A N 1
ATOM 573 C CA . LEU A 1 92 ? -19.313 30.792 -11.043 1.000 13.103 68 LEU A CA 1
ATOM 574 C C . LEU A 1 92 ? -18.268 31.055 -12.116 1.000 13.825 68 LEU A C 1
ATOM 575 O O . LEU A 1 92 ? -18.614 31.085 -13.292 1.000 14.937 68 LEU A O 1
ATOM 580 N N . GLY A 1 93 ? -17.021 31.283 -11.708 1.000 13.615 69 GLY A N 1
ATOM 581 C CA . GLY A 1 93 ? -15.945 31.528 -12.670 1.000 15.179 69 GLY A CA 1
ATOM 582 C C . GLY A 1 93 ? -16.139 32.815 -13.465 1.000 15.204 69 GLY A C 1
ATOM 583 O O . GLY A 1 93 ? -15.677 32.911 -14.603 1.000 17.525 69 GLY A O 1
ATOM 584 N N . GLY A 1 94 ? -16.824 33.786 -12.867 1.000 15.104 70 GLY A N 1
ATOM 585 C CA . GLY A 1 94 ? -17.074 35.061 -13.525 1.000 16.624 70 GLY A CA 1
ATOM 586 C C . GLY A 1 94 ? -18.110 34.967 -14.640 1.000 19.064 70 GLY A C 1
ATOM 587 O O . GLY A 1 94 ? -18.202 35.883 -15.451 1.000 22.203 70 GLY A O 1
ATOM 588 N N . GLU A 1 95 ? -18.858 33.862 -14.665 1.000 17.964 71 GLU A N 1
ATOM 589 C CA . GLU A 1 95 ? -19.903 33.655 -15.660 1.000 18.344 71 GLU A CA 1
ATOM 590 C C . GLU A 1 95 ? -21.244 33.457 -14.971 1.000 16.901 71 GLU A C 1
ATOM 591 O O . GLU A 1 95 ? -21.302 32.874 -13.893 1.000 17.576 71 GLU A O 1
ATOM 597 N N . LYS A 1 96 ? -2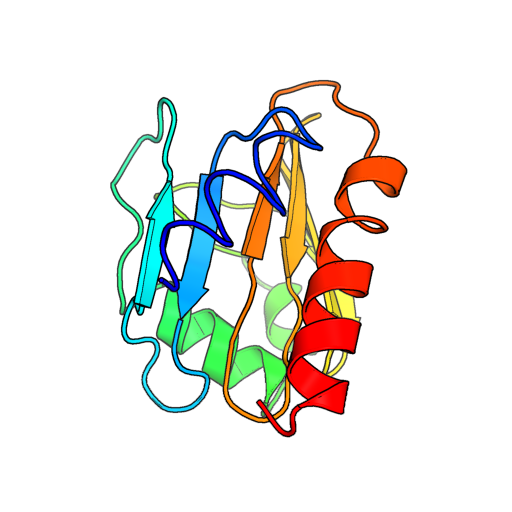2.290 33.937 -15.630 1.000 16.408 72 LYS A N 1
ATOM 598 C CA . LYS A 1 96 ? -23.655 33.811 -15.141 1.000 15.727 72 LYS A CA 1
ATOM 599 C C . LYS A 1 96 ? -24.387 32.710 -15.910 1.000 14.359 72 LYS A C 1
ATOM 600 O O . LYS A 1 96 ? -24.508 32.761 -17.134 1.000 16.302 72 LYS A O 1
ATOM 606 N N A TYR A 1 97 ? -24.927 31.769 -15.141 0.500 10.920 73 TYR A N 1
ATOM 607 N N B TYR A 1 97 ? -24.857 31.695 -15.172 0.500 12.968 73 TYR A N 1
ATOM 608 C CA A TYR A 1 97 ? -25.756 30.703 -15.689 0.500 9.699 73 TYR A CA 1
ATOM 609 C CA B TYR A 1 97 ? -25.653 30.574 -15.658 0.500 12.642 73 TYR A CA 1
ATOM 610 C C A TYR A 1 97 ? -27.197 30.977 -15.276 0.500 10.076 73 TYR A C 1
ATOM 611 C C B TYR A 1 97 ? -27.116 30.811 -15.263 0.500 13.253 73 TYR A C 1
ATOM 612 O O A TYR A 1 97 ? -27.457 31.306 -14.119 0.500 11.640 73 TYR A O 1
ATOM 613 O O B TYR A 1 97 ? -27.435 31.120 -14.117 0.500 14.821 73 TYR A O 1
ATOM 630 N N A ILE A 1 98 ? -28.123 30.882 -16.227 0.500 9.426 74 ILE A N 1
ATOM 631 N N B ILE A 1 98 ? -28.030 30.642 -16.213 0.500 12.457 74 ILE A N 1
ATOM 632 C CA A ILE A 1 98 ? -29.542 30.973 -15.918 0.500 9.373 74 ILE A CA 1
ATOM 633 C CA B ILE A 1 98 ? -29.437 30.888 -15.933 0.500 12.862 74 ILE A CA 1
ATOM 634 C C A ILE A 1 98 ? -29.997 29.663 -15.273 0.500 9.469 74 ILE A C 1
ATOM 635 C C B ILE A 1 98 ? -30.056 29.621 -15.329 0.500 11.152 74 ILE A C 1
ATOM 636 O O A ILE A 1 98 ? -29.592 28.576 -15.655 0.500 9.777 74 ILE A O 1
ATOM 637 O O B ILE A 1 98 ? -29.812 28.512 -15.794 0.500 11.754 74 ILE A O 1
ATOM 646 N N . CYS A 1 99 ? -30.851 29.785 -14.264 1.000 10.088 75 CYS A N 1
ATOM 647 C CA . CYS A 1 99 ? -31.302 28.645 -13.482 1.000 9.613 75 CYS A CA 1
ATOM 648 C C . CYS A 1 99 ? -32.453 27.923 -14.174 1.000 9.266 75 CYS A C 1
ATOM 649 O O . CYS A 1 99 ? -33.446 28.541 -14.583 1.000 11.280 75 CYS A O 1
ATOM 652 N N . ILE A 1 100 ? -32.345 26.603 -14.285 1.000 8.707 76 ILE A N 1
ATOM 653 C CA . ILE A 1 100 ? -33.420 25.784 -14.814 1.000 9.080 76 ILE A CA 1
ATOM 654 C C . ILE A 1 100 ? -33.991 24.801 -13.783 1.000 8.843 76 ILE A C 1
ATOM 655 O O . ILE A 1 100 ? -35.026 24.212 -13.993 1.000 9.410 76 ILE A O 1
ATOM 660 N N A GLN A 1 101 ? -33.373 24.708 -12.609 0.500 8.573 77 GLN A N 1
ATOM 661 N N B GLN A 1 101 ? -33.265 24.530 -12.688 0.500 8.571 77 GLN A N 1
ATOM 662 C CA A GLN A 1 101 ? -33.875 23.808 -11.584 0.500 8.962 77 GLN A CA 1
ATOM 663 C CA B GLN A 1 101 ? -33.784 23.759 -11.562 0.500 8.942 77 GLN A CA 1
ATOM 664 C C A GLN A 1 101 ? -33.186 24.176 -10.282 0.500 8.437 77 GLN A C 1
ATOM 665 C C B GLN A 1 101 ? -33.186 24.339 -10.291 0.500 8.367 77 GLN A C 1
ATOM 666 O O A GLN A 1 101 ? -31.975 24.398 -10.249 0.500 7.966 77 GLN A O 1
ATOM 667 O O B GLN A 1 101 ? -32.041 24.824 -10.279 0.500 7.743 77 GLN A O 1
ATOM 678 N N . ALA A 1 102 ? -33.972 24.290 -9.212 1.000 8.349 78 ALA A N 1
ATOM 679 C CA . ALA A 1 102 ? -33.408 24.660 -7.914 1.000 9.087 78 ALA A CA 1
ATOM 680 C C . ALA A 1 102 ? -34.231 24.069 -6.788 1.000 9.566 78 ALA A C 1
ATOM 681 O O . ALA A 1 102 ? -35.429 24.308 -6.718 1.000 10.476 78 ALA A O 1
ATOM 683 N N . ASP A 1 103 ? -33.555 23.380 -5.880 1.000 9.366 79 ASP A N 1
ATOM 684 C CA . ASP A 1 103 ? -34.138 22.961 -4.607 1.000 9.535 79 ASP A CA 1
ATOM 685 C C . ASP A 1 103 ? -32.977 22.873 -3.615 1.000 10.514 79 ASP A C 1
ATOM 686 O O . ASP A 1 103 ? -31.889 23.351 -3.918 1.000 11.941 79 ASP A O 1
ATOM 691 N N . ASN A 1 104 ? -33.175 22.295 -2.429 1.000 11.121 80 ASN A N 1
ATOM 692 C CA . ASN A 1 104 ? -32.145 22.353 -1.403 1.000 11.970 80 ASN A CA 1
ATOM 693 C C . ASN A 1 104 ? -31.028 21.336 -1.594 1.000 13.848 80 ASN A C 1
ATOM 694 O O . ASN A 1 104 ? -30.069 21.323 -0.821 1.000 17.076 80 ASN A O 1
ATOM 699 N N . SER A 1 105 ? -31.135 20.481 -2.592 1.000 13.706 81 SER A N 1
ATOM 700 C CA . SER A 1 105 ? -29.998 19.611 -2.805 1.000 16.410 81 SER A CA 1
ATOM 701 C C . SER A 1 105 ? -29.498 19.555 -4.239 1.000 13.513 81 SER A C 1
ATOM 702 O O . SER A 1 105 ? -28.468 18.931 -4.447 1.000 12.385 81 SER A O 1
ATOM 705 N N . LEU A 1 106 ? -30.175 20.208 -5.175 1.000 11.498 82 LEU A N 1
ATOM 706 C CA . LEU A 1 106 ? -29.822 20.139 -6.592 1.000 10.340 82 LEU A CA 1
ATOM 707 C C . LEU A 1 106 ? -30.175 21.454 -7.249 1.000 10.480 82 LEU A C 1
ATOM 708 O O . LEU A 1 106 ? -31.311 21.905 -7.127 1.000 11.148 82 LEU A O 1
ATOM 713 N N . VAL A 1 107 ? -29.207 22.042 -7.970 1.000 8.747 83 VAL A N 1
ATOM 714 C CA . VAL A 1 107 ? -29.418 23.255 -8.742 1.000 8.753 83 VAL A CA 1
ATOM 715 C C . VAL A 1 107 ? -28.809 23.001 -10.108 1.000 8.960 83 VAL A C 1
ATOM 716 O O . VAL A 1 107 ? -27.680 22.509 -10.200 1.000 9.898 83 VAL A O 1
ATOM 720 N N . ARG A 1 108 ? -29.547 23.350 -11.160 1.000 8.747 84 ARG A N 1
ATOM 721 C CA . ARG A 1 108 ? -29.044 23.221 -12.519 1.000 9.139 84 ARG A CA 1
ATOM 722 C C . ARG A 1 108 ? -29.203 24.534 -13.264 1.000 9.810 84 ARG A C 1
ATOM 723 O O . ARG A 1 108 ? -30.116 25.312 -13.000 1.000 9.806 84 ARG A O 1
ATOM 731 N N . GLY A 1 109 ? -28.283 24.774 -14.194 1.000 9.990 85 GLY A N 1
ATOM 732 C CA . GLY A 1 109 ? -28.325 25.986 -14.976 1.000 10.024 85 GLY A CA 1
ATOM 733 C C . GLY A 1 109 ? -27.735 25.769 -16.364 1.000 9.404 85 GLY A C 1
ATOM 734 O O . GLY A 1 109 ? -27.229 24.685 -16.701 1.000 9.635 85 GLY A O 1
ATOM 735 N N . ARG A 1 110 ? -27.835 26.855 -17.152 1.000 10.573 86 ARG A N 1
ATOM 736 C CA . ARG A 1 110 ? -27.355 26.857 -18.525 1.000 12.202 86 ARG A CA 1
ATOM 737 C C . ARG A 1 110 ? -26.720 28.208 -18.807 1.000 12.521 86 ARG A C 1
ATOM 738 O O . ARG A 1 110 ? -27.237 29.234 -18.425 1.000 12.637 86 ARG A O 1
ATOM 746 N N . LYS A 1 111 ? -25.624 28.196 -19.562 1.000 13.265 87 LYS A N 1
ATOM 747 C CA . LYS A 1 111 ? -25.096 29.408 -20.170 1.000 14.536 87 LYS A CA 1
ATOM 748 C C . LYS A 1 111 ? -24.868 29.082 -21.636 1.000 14.757 87 LYS A C 1
ATOM 749 O O . LYS A 1 111 ? -23.976 28.325 -21.979 1.000 14.725 87 LYS A O 1
ATOM 755 N N . GLY A 1 112 ? -25.773 29.544 -22.495 1.000 17.090 88 GLY A N 1
ATOM 756 C CA . GLY A 1 112 ? -25.779 29.040 -23.851 1.000 19.004 88 GLY A CA 1
ATOM 757 C C . GLY A 1 112 ? -25.980 27.534 -23.889 1.000 18.908 88 GLY A C 1
ATOM 758 O O . GLY A 1 112 ? -26.890 27.010 -23.263 1.000 21.156 88 GLY A O 1
ATOM 759 N N . SER A 1 113 ? -25.044 26.819 -24.528 1.000 17.394 89 SER A N 1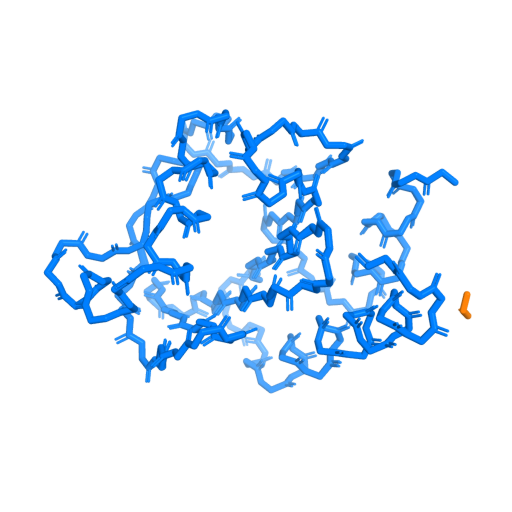
ATOM 760 C CA . SER A 1 113 ? -25.144 25.376 -24.578 1.000 18.604 89 SER A CA 1
ATOM 761 C C . SER A 1 113 ? -24.237 24.732 -23.541 1.000 14.782 89 SER A C 1
ATOM 762 O O . SER A 1 113 ? -23.980 23.555 -23.652 1.000 16.972 89 SER A O 1
ATOM 765 N N . SER A 1 114 ? 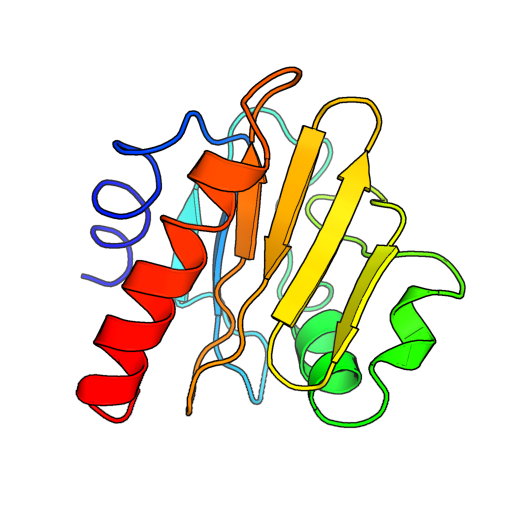-23.764 25.482 -22.544 1.000 13.495 90 SER A N 1
ATOM 766 C CA . SER A 1 114 ? -23.023 24.893 -21.431 1.000 12.245 90 SER 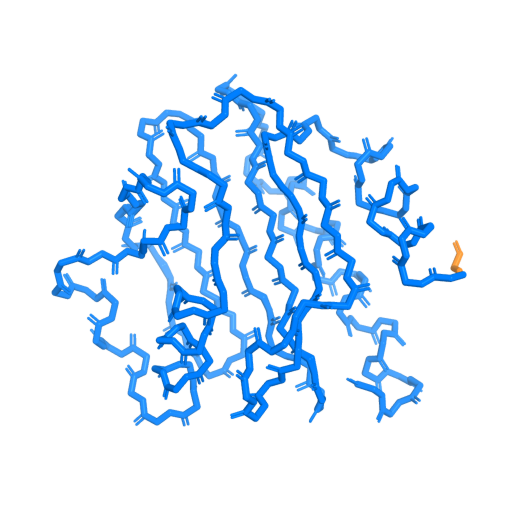A CA 1
ATOM 767 C C . SER A 1 114 ? -23.960 24.607 -20.261 1.000 11.204 90 SER A C 1
ATOM 768 O O . SER A 1 114 ? -24.573 25.558 -19.742 1.000 14.769 90 SER A O 1
ATOM 771 N N . ALA A 1 115 ? -23.999 23.356 -19.820 1.000 9.367 91 ALA A N 1
ATOM 772 C CA . ALA A 1 115 ? -24.812 22.926 -18.688 1.000 9.071 91 ALA A CA 1
ATOM 773 C C . ALA A 1 115 ? -24.004 23.019 -17.399 1.000 8.188 91 ALA A C 1
ATOM 774 O O . ALA A 1 115 ? -22.796 22.755 -17.379 1.000 8.418 91 ALA A O 1
ATOM 776 N N . LEU A 1 116 ? -24.697 23.320 -16.304 1.000 7.552 92 LEU A N 1
ATOM 777 C CA . LEU A 1 116 ? -24.168 23.402 -14.948 1.000 7.856 92 LEU A CA 1
ATOM 778 C C . LEU A 1 116 ? -25.028 22.523 -14.042 1.000 7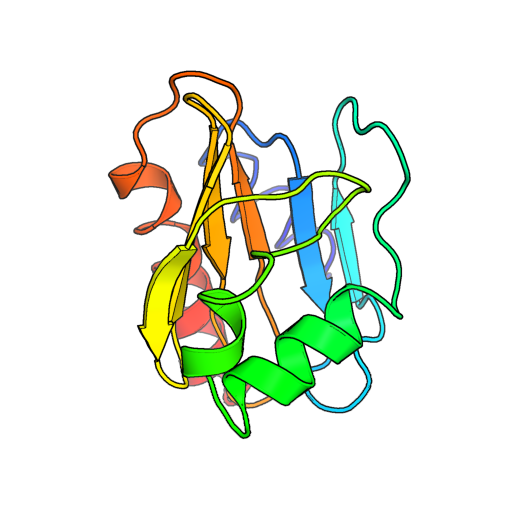.941 92 LEU A C 1
ATOM 779 O O . LEU A 1 116 ? -26.257 22.569 -14.125 1.000 8.335 92 LEU A O 1
ATOM 784 N N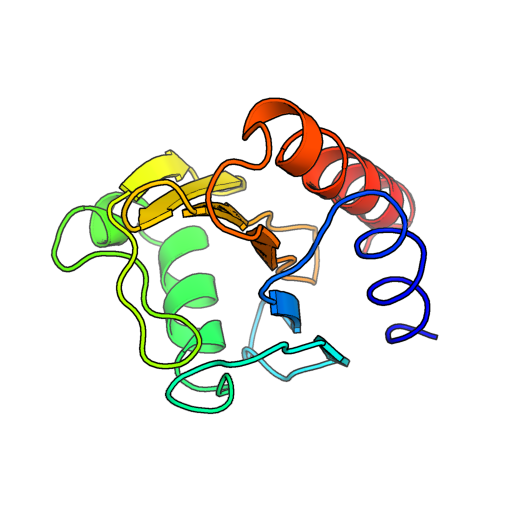 . CYS A 1 117 ? -24.390 21.752 -13.167 1.000 7.348 93 CYS A N 1
ATOM 785 C CA . CYS A 1 117 ? -25.081 20.939 -12.185 1.000 7.558 93 CYS A CA 1
ATOM 786 C C . CYS A 1 117 ? -24.390 21.104 -10.852 1.000 6.990 93 CYS A C 1
ATOM 787 O O . CYS A 1 117 ? -23.163 20.961 -10.793 1.000 7.355 93 CYS A O 1
ATOM 790 N N . ILE A 1 118 ? -25.167 21.373 -9.803 1.000 6.772 94 ILE A N 1
ATOM 791 C CA . ILE A 1 118 ? -24.672 21.577 -8.452 1.000 7.037 94 ILE A CA 1
ATOM 792 C C . ILE A 1 118 ? -25.471 20.696 -7.507 1.000 8.047 94 ILE A C 1
ATOM 793 O O . ILE A 1 118 ? -26.694 20.692 -7.561 1.000 8.430 94 ILE A O 1
ATOM 798 N N A VAL A 1 119 ? -24.748 20.024 -6.611 0.500 8.419 95 VAL A N 1
ATOM 799 N N B VAL A 1 119 ? -24.799 19.876 -6.694 0.500 8.566 95 VAL A N 1
ATOM 800 C CA A VAL A 1 119 ? -25.349 19.156 -5.618 0.500 8.954 95 VAL A CA 1
ATOM 801 C CA B VAL A 1 119 ? -25.476 19.093 -5.668 0.500 9.249 95 VAL A CA 1
ATOM 802 C C A VAL A 1 119 ? -24.831 19.578 -4.255 0.500 8.746 95 VAL A C 1
ATOM 803 C C B VAL A 1 119 ? -24.863 19.407 -4.308 0.500 8.862 95 VAL A C 1
ATOM 804 O O A VAL A 1 119 ? -23.689 20.026 -4.085 0.500 8.440 95 VAL A O 1
ATOM 805 O O B VAL A 1 119 ? -23.634 19.491 -4.184 0.500 8.219 95 VAL A O 1
ATOM 812 N N . ALA A 1 120 ? -25.739 19.478 -3.287 1.000 8.977 96 ALA A N 1
ATOM 813 C CA . ALA A 1 120 ? -25.340 19.580 -1.893 1.000 9.668 96 ALA A CA 1
ATOM 814 C C . ALA A 1 120 ? -25.385 18.189 -1.257 1.000 10.247 96 ALA A C 1
ATOM 815 O O . ALA A 1 120 ? -26.381 17.496 -1.352 1.000 12.873 96 ALA A O 1
ATOM 817 N N . THR A 1 121 ? -24.272 17.813 -0.653 1.000 10.600 97 THR A N 1
ATOM 818 C CA . THR A 1 121 ? -24.175 16.583 0.132 1.000 10.957 97 THR A CA 1
ATOM 819 C C . THR A 1 121 ? -24.352 16.963 1.604 1.000 11.480 97 THR A C 1
ATOM 820 O O . THR A 1 121 ? -24.850 18.030 1.919 1.000 12.284 97 THR A O 1
ATOM 824 N N . ASN A 1 122 ? -23.970 16.089 2.541 1.000 11.376 98 ASN A N 1
ATOM 825 C CA . ASN A 1 122 ? -24.096 16.432 3.936 1.000 11.613 98 ASN A CA 1
ATOM 826 C C . ASN A 1 122 ? -23.134 17.539 4.341 1.000 12.142 98 ASN A C 1
ATOM 827 O O . ASN A 1 122 ? -23.446 18.296 5.264 1.000 14.003 98 ASN A O 1
ATOM 832 N N . THR A 1 123 ? -21.965 17.642 3.679 1.000 12.236 99 THR A N 1
ATOM 833 C CA . THR A 1 123 ? -20.918 18.572 4.096 1.000 13.019 99 THR A CA 1
ATOM 834 C C . THR A 1 123 ? -20.306 19.379 2.955 1.000 11.761 99 THR A C 1
ATOM 835 O O . THR A 1 123 ? -19.563 20.319 3.237 1.000 13.171 99 THR A O 1
ATOM 839 N N . CYS A 1 124 ? -20.640 19.026 1.699 1.000 10.578 100 CYS A N 1
ATOM 840 C CA A CYS A 1 124 ? -19.980 19.539 0.510 0.500 11.326 100 CYS A CA 1
ATOM 841 C CA B CYS A 1 124 ? -20.004 19.763 0.617 0.500 10.867 100 CYS A CA 1
ATOM 842 C C . CYS A 1 124 ? -20.990 20.159 -0.463 1.000 10.564 100 CYS A C 1
ATOM 843 O O . CYS A 1 124 ? -22.122 19.734 -0.531 1.000 10.814 100 CYS A O 1
ATOM 848 N N . LEU A 1 125 ? -20.491 21.092 -1.273 1.000 10.672 101 LEU A N 1
ATOM 849 C CA . LEU A 1 125 ? -21.057 21.520 -2.528 1.000 11.085 101 LEU A CA 1
ATOM 850 C C . LEU A 1 125 ? -20.235 20.917 -3.654 1.000 10.419 101 LEU A C 1
ATOM 851 O O . LEU A 1 125 ? -19.024 21.091 -3.623 1.000 10.873 101 LEU A O 1
ATOM 856 N N . LEU A 1 126 ? -20.879 20.196 -4.559 1.000 9.461 102 LEU A N 1
ATOM 857 C CA A LEU A 1 126 ? -20.237 19.699 -5.778 0.500 10.372 102 LEU A CA 1
ATOM 858 C CA B LEU A 1 126 ? -20.247 19.696 -5.788 0.500 10.355 102 LEU A CA 1
ATOM 859 C C . LEU A 1 126 ? -20.850 20.434 -6.982 1.000 10.911 102 LEU A C 1
ATOM 860 O O . LEU A 1 126 ? -22.069 20.485 -7.151 1.000 14.059 102 LEU A O 1
ATOM 869 N N . ALA A 1 127 ? -19.988 21.071 -7.783 1.000 9.441 103 ALA A N 1
ATOM 870 C CA . ALA A 1 127 ? -20.475 21.827 -8.921 1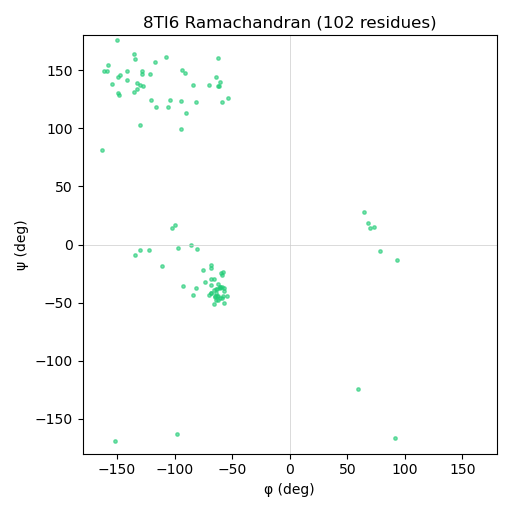.000 9.095 103 ALA A CA 1
ATOM 871 C C . ALA A 1 127 ? -19.632 21.434 -10.128 1.000 9.223 103 ALA A C 1
ATOM 872 O O . ALA A 1 127 ? -18.418 21.345 -10.045 1.000 10.846 103 ALA A O 1
ATOM 874 N N . ALA A 1 128 ? -20.259 21.275 -11.282 1.000 8.220 104 ALA A N 1
ATOM 875 C CA . ALA A 1 128 ? -19.503 21.092 -12.522 1.000 7.923 104 ALA A CA 1
ATOM 876 C C . ALA A 1 128 ? -20.288 21.708 -13.665 1.000 8.078 104 ALA A C 1
ATOM 877 O O . ALA A 1 128 ? -21.515 21.622 -13.691 1.000 7.857 104 ALA A O 1
ATOM 879 N N . ALA A 1 129 ? -19.565 22.272 -14.633 1.000 7.914 105 ALA A N 1
ATOM 880 C CA . ALA A 1 129 ? -20.168 22.722 -15.860 1.000 7.692 105 ALA A CA 1
ATOM 881 C C . ALA A 1 129 ? -19.398 22.122 -17.022 1.000 8.419 105 ALA A C 1
ATOM 882 O O . ALA A 1 129 ? -18.194 21.943 -16.914 1.000 9.554 105 ALA A O 1
ATOM 884 N N . THR A 1 130 ? -20.112 21.835 -18.107 1.000 9.493 106 THR A N 1
ATOM 885 C CA . THR A 1 130 ? -19.491 21.154 -19.231 1.000 10.240 106 THR A CA 1
ATOM 886 C C . THR A 1 130 ? -19.283 22.107 -20.398 1.000 10.952 106 THR A C 1
ATOM 887 O O . THR A 1 130 ? -19.882 23.177 -20.474 1.000 13.345 106 THR A O 1
ATOM 891 N N . VAL A 1 131 ? -18.398 21.680 -21.292 1.000 10.795 107 VAL A N 1
ATOM 892 C CA . VAL A 1 131 ? -18.127 22.482 -22.480 1.000 12.692 107 VAL A CA 1
ATOM 893 C C . VAL A 1 131 ? -19.393 22.605 -23.327 1.000 14.162 107 VAL A C 1
ATOM 894 O O . VAL A 1 131 ? -20.326 21.804 -23.186 1.000 15.455 107 VAL A O 1
ATOM 898 N N . ASP A 1 132 ? -19.406 23.607 -24.200 1.000 14.773 108 ASP A N 1
ATOM 899 C CA . ASP A 1 132 ? -20.558 23.863 -25.051 1.000 15.749 108 ASP A CA 1
ATOM 900 C C . ASP A 1 132 ? -20.930 22.594 -25.816 1.000 16.885 108 ASP A C 1
ATOM 901 O O . ASP A 1 132 ? -20.065 21.990 -26.447 1.000 20.490 108 ASP A O 1
ATOM 906 N N . GLY A 1 133 ? -22.200 22.206 -25.693 1.000 18.138 109 GLY A N 1
ATOM 907 C CA . GLY A 1 133 ? -22.819 21.083 -26.400 1.000 18.555 109 GLY A CA 1
ATOM 908 C C . GLY A 1 133 ? -22.836 19.715 -25.709 1.000 18.408 109 GLY A C 1
ATOM 909 O O . GLY A 1 133 ? -23.553 18.787 -26.136 1.000 21.460 109 GLY A O 1
ATOM 910 N N . PHE A 1 134 ? -22.061 19.552 -24.638 1.000 15.786 110 PHE A N 1
ATOM 911 C CA . PHE A 1 134 ? -22.029 18.300 -23.909 1.000 14.961 110 PHE A CA 1
ATOM 912 C C . PHE A 1 134 ? -23.421 18.048 -23.335 1.000 16.783 110 PHE A C 1
ATOM 913 O O . PHE A 1 134 ? -24.050 18.993 -22.818 1.000 16.663 110 PHE A O 1
ATOM 921 N N . PRO A 1 135 ? -23.911 16.788 -23.434 1.000 18.100 111 PRO A N 1
ATOM 922 C CA . PRO A 1 135 ? -25.261 16.443 -23.002 1.000 19.056 111 PRO A CA 1
ATOM 923 C C . PRO A 1 135 ? -25.509 16.744 -21.522 1.000 16.904 111 PRO A C 1
ATOM 924 O O . PRO A 1 135 ? -24.858 16.184 -20.633 1.000 16.819 111 PRO A O 1
ATOM 928 N N . PRO A 1 136 ? -26.519 17.574 -21.199 1.000 17.162 112 PRO A N 1
ATOM 929 C CA . PRO A 1 136 ? -26.745 17.913 -19.790 1.000 16.310 112 PRO A CA 1
ATOM 930 C C . PRO A 1 136 ? -26.977 16.670 -18.931 1.000 15.054 112 PRO A C 1
ATOM 931 O O . PRO A 1 136 ? -26.528 16.604 -17.785 1.000 15.192 112 PRO A O 1
ATOM 935 N N . GLY A 1 137 ? -27.728 15.682 -19.436 1.000 15.405 113 GLY A N 1
ATOM 936 C CA . GLY A 1 137 ? -28.046 14.524 -18.622 1.000 14.996 113 GLY A CA 1
ATOM 937 C C . GLY A 1 137 ? -26.847 13.695 -18.169 1.000 15.609 113 GLY A C 1
ATOM 938 O O . GLY A 1 137 ? -26.890 13.116 -17.091 1.000 15.666 113 GLY A O 1
ATOM 939 N N . GLN A 1 138 ? -25.799 13.607 -19.003 1.000 14.481 114 GLN A N 1
ATOM 940 C CA . GLN A 1 138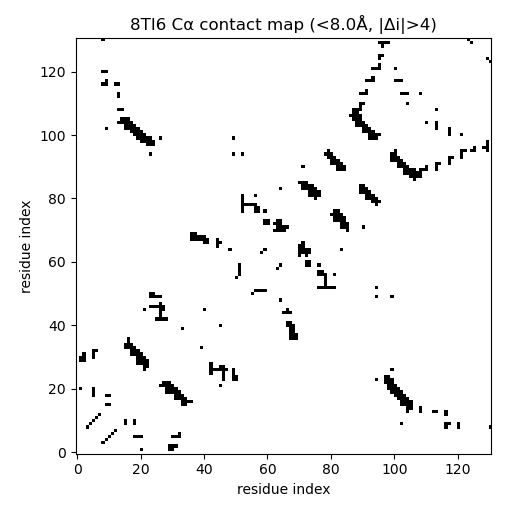 ? -24.592 12.888 -18.611 1.000 15.411 114 GLN A CA 1
ATOM 941 C C . GLN A 1 138 ? -23.914 13.666 -17.487 1.000 12.840 114 GLN A C 1
ATOM 942 O O . GLN A 1 138 ? -23.425 13.049 -16.545 1.000 14.797 114 GLN A O 1
ATOM 948 N N . LEU A 1 139 ? -23.871 15.008 -17.610 1.000 12.304 115 LEU A N 1
ATOM 949 C CA . LEU A 1 139 ? -23.330 15.816 -16.532 1.000 10.653 115 LEU A CA 1
ATOM 950 C C . LEU A 1 139 ? -24.087 15.567 -15.223 1.000 10.461 115 LEU A C 1
ATOM 951 O O . LEU A 1 139 ? -23.503 15.304 -14.186 1.000 10.887 115 LEU A O 1
ATOM 956 N N . ASN A 1 140 ? -25.402 15.648 -15.306 1.000 10.098 116 ASN A N 1
ATOM 957 C CA . ASN A 1 140 ? -26.228 15.483 -14.128 1.000 10.720 116 ASN A CA 1
ATOM 958 C C . ASN A 1 140 ? -26.007 14.112 -13.502 1.000 11.105 116 ASN A C 1
ATOM 959 O O . ASN A 1 140 ? -25.883 13.997 -12.298 1.000 11.923 116 ASN A O 1
ATOM 964 N N A ASN A 1 141 ? -25.963 13.061 -14.320 0.500 11.999 117 ASN A N 1
ATOM 965 N N B ASN A 1 141 ? -25.981 13.059 -14.320 0.500 11.765 117 ASN A N 1
ATOM 966 C CA A ASN A 1 141 ? -25.788 11.704 -13.827 0.500 13.801 117 ASN A CA 1
ATOM 967 C CA B ASN A 1 141 ? -25.777 11.711 -13.817 0.500 13.440 117 ASN A CA 1
ATOM 968 C C A ASN A 1 141 ? -24.440 11.553 -13.118 0.500 13.636 117 ASN A C 1
ATOM 969 C C B ASN A 1 141 ? -24.448 11.614 -13.075 0.500 13.198 117 ASN A C 1
ATOM 970 O O A ASN A 1 141 ? -24.354 10.914 -12.075 0.500 14.004 117 ASN A O 1
ATOM 971 O O B ASN A 1 141 ? -24.393 11.085 -11.970 0.500 13.042 117 ASN A O 1
ATOM 980 N N . VAL A 1 142 ? -23.371 12.125 -13.673 1.000 12.779 118 VAL A N 1
ATOM 981 C CA . VAL A 1 142 ? -22.060 11.982 -13.049 1.000 13.204 118 VAL A CA 1
ATOM 982 C C . VAL A 1 142 ? -21.982 12.746 -11.728 1.000 12.381 118 VAL A C 1
ATOM 983 O O . VAL A 1 142 ? -21.465 12.249 -10.733 1.000 13.717 118 VAL A O 1
ATOM 987 N N . VAL A 1 143 ? -22.466 13.988 -11.722 1.000 11.212 119 VAL A N 1
ATOM 988 C CA . VAL A 1 143 ? -22.408 14.774 -10.494 1.000 10.875 119 VAL A CA 1
ATOM 989 C C . VAL A 1 143 ? -23.285 14.155 -9.399 1.000 11.306 119 VAL A C 1
ATOM 990 O O . VAL A 1 143 ? -22.881 14.105 -8.245 1.000 12.491 119 VAL A O 1
ATOM 994 N N . GLU A 1 144 ? -24.505 13.767 -9.760 1.000 11.577 120 GLU A N 1
ATOM 995 C CA . GLU A 1 144 ? -25.429 13.182 -8.798 1.000 13.270 120 GLU A CA 1
ATOM 996 C C . GLU A 1 144 ? -24.854 11.869 -8.257 1.000 14.442 120 GLU A C 1
ATOM 997 O O . GLU A 1 144 ? -25.007 11.607 -7.059 1.000 14.801 120 GLU A O 1
ATOM 1003 N N . LYS A 1 145 ? -24.195 11.058 -9.109 1.000 14.752 121 LYS A N 1
ATOM 1004 C CA . LYS A 1 145 ? -23.621 9.781 -8.671 1.000 15.972 121 LYS A CA 1
ATOM 1005 C C . LYS A 1 145 ? -22.495 10.022 -7.658 1.000 15.797 121 LYS A C 1
ATOM 1006 O O . LYS A 1 145 ? -22.447 9.372 -6.605 1.000 17.062 121 LYS A O 1
ATOM 1008 N N . LEU A 1 146 ? -21.608 10.992 -7.935 1.000 13.998 122 LEU A N 1
ATOM 1009 C CA . LEU A 1 146 ? -20.562 11.312 -6.980 1.000 13.322 122 LEU A CA 1
ATOM 1010 C C . LEU A 1 146 ? -21.177 11.834 -5.682 1.000 11.626 122 LEU A C 1
ATOM 1011 O O . LEU A 1 146 ? -20.723 11.514 -4.587 1.000 13.092 122 LEU A O 1
ATOM 1016 N N . GLY A 1 147 ? -22.166 12.725 -5.780 1.000 11.823 123 GLY A N 1
ATOM 1017 C CA . GLY A 1 147 ? -22.873 13.199 -4.594 1.000 12.004 123 GLY A CA 1
ATOM 1018 C C . GLY A 1 147 ? -23.434 12.054 -3.767 1.000 13.076 123 GLY A C 1
ATOM 1019 O O . GLY A 1 147 ? -23.304 12.077 -2.545 1.000 13.368 123 GLY A O 1
ATOM 1020 N N . ASP A 1 148 ? -24.034 11.079 -4.433 1.000 14.791 124 ASP A N 1
ATOM 1021 C CA . ASP A 1 148 ? -24.613 9.940 -3.733 1.000 16.022 124 ASP A CA 1
ATOM 1022 C C . ASP A 1 148 ? -23.521 9.144 -3.024 1.000 14.930 124 ASP A C 1
ATOM 1023 O O . ASP A 1 148 ? -23.725 8.700 -1.892 1.000 16.494 124 ASP A O 1
ATOM 1028 N N . TYR A 1 149 ? -22.378 8.952 -3.686 1.000 14.573 125 TYR A N 1
ATOM 1029 C CA . TYR A 1 149 ? -21.248 8.247 -3.079 1.000 14.015 125 TYR A CA 1
ATOM 1030 C C . TYR A 1 149 ? -20.781 8.984 -1.833 1.000 12.452 125 TYR A C 1
ATOM 1031 O O . TYR A 1 149 ? -20.502 8.386 -0.782 1.000 13.350 125 TYR A O 1
ATOM 1040 N N . LEU A 1 150 ? -20.640 10.312 -1.935 1.000 11.227 126 LEU A N 1
ATOM 1041 C CA . LEU A 1 150 ? -20.181 11.096 -0.805 1.000 11.363 126 LEU A CA 1
ATOM 1042 C C . LEU A 1 150 ? -21.194 10.969 0.333 1.000 12.102 126 LEU A C 1
ATOM 1043 O O . LEU A 1 150 ? -20.814 10.734 1.495 1.000 12.391 126 LEU A O 1
ATOM 1048 N N . LYS A 1 151 ? -22.478 11.146 0.004 1.000 12.292 127 LYS A N 1
ATOM 1049 C CA . LYS A 1 151 ? -23.523 11.086 1.028 1.000 13.166 127 LYS A CA 1
ATOM 1050 C C . LYS A 1 151 ? -23.562 9.721 1.719 1.000 14.214 127 LYS A C 1
ATOM 1051 O O . LYS A 1 151 ? -23.754 9.660 2.936 1.000 15.708 127 LYS A O 1
ATOM 1057 N N . ALA A 1 152 ? -23.305 8.655 0.950 1.000 13.480 128 ALA A N 1
ATOM 1058 C CA . ALA A 1 152 ? -23.300 7.297 1.478 1.000 14.015 128 ALA A CA 1
ATOM 1059 C C . ALA A 1 152 ? -22.126 7.064 2.428 1.000 14.372 128 ALA A C 1
ATOM 1060 O O . ALA A 1 152 ? -22.159 6.103 3.201 1.000 14.455 128 ALA A O 1
ATOM 1062 N N . ASN A 1 153 ? -21.103 7.931 2.371 1.000 13.180 129 ASN A N 1
ATOM 1063 C CA . ASN A 1 153 ? -19.975 7.942 3.278 1.000 12.738 129 ASN A CA 1
ATOM 1064 C C . ASN A 1 153 ? -20.099 9.050 4.320 1.000 13.004 129 ASN A C 1
ATOM 1065 O O . ASN A 1 153 ? -19.118 9.343 4.983 1.000 15.144 129 ASN A O 1
ATOM 1070 N N . ASN A 1 154 ? -21.315 9.622 4.433 1.000 14.233 130 ASN A N 1
ATOM 1071 C CA . ASN A 1 154 ? -21.693 10.643 5.404 1.000 15.218 130 ASN A CA 1
ATOM 1072 C C . ASN A 1 154 ? -20.984 11.984 5.156 1.000 15.889 130 ASN A C 1
ATOM 1073 O O . ASN A 1 154 ? -20.892 12.801 6.068 1.000 19.561 130 ASN A O 1
ATOM 1078 N N . TYR A 1 155 ? -20.451 12.186 3.933 1.000 12.945 131 TYR A N 1
ATOM 1079 C CA . TYR A 1 155 ? -19.895 13.461 3.496 1.000 12.686 131 TYR A CA 1
ATOM 1080 C C . TYR A 1 155 ? -20.965 14.248 2.718 1.000 11.677 131 TYR A C 1
ATOM 1081 O O . TYR A 1 155 ? -20.579 15.402 2.371 1.000 13.518 131 TYR A O 1
ATOM 1090 N N . PRO B 2 2 ? -14.518 5.276 -5.875 1.000 56.419 9 PRO B N 1
ATOM 1091 C CA . PRO B 2 2 ? -15.696 4.747 -6.573 1.000 58.054 9 PRO B CA 1
ATOM 1092 C C . PRO B 2 2 ? -15.315 3.975 -7.846 1.000 60.088 9 PRO B C 1
ATOM 1093 O O . PRO B 2 2 ? -14.901 4.629 -8.788 1.000 63.971 9 PRO B O 1
#

Foldseek 3Di:
DVQCCFVPLQCVQAPFQKKFKAWLQQQHTPYMDHDDAPAAFDSVLRNVVSVCLQPPFCVCQPQARAGSNDGFHWDDGHNAWTWTHDAQKIKIWGDAQTIIIITIHDRPIDNVSNNVSRVVVSVVVNVVVD

Sequence (131 aa):
SWQSSYVDNNQIICQHVDCRRLAVIAGLQDGAVWAKFEKKKDLPKQITQQQELKTIADAIRSSNPNSFLEGGIHLGGEKYYIICIQQADNSLVRGRKGSSALCIVVATNTCCLLLAAATVDGFPPGQLNNNVVEKLGDYLKANNYP

B-factor: mean 17.76, std 9.4, range [6.77, 73.83]

Radius of gyration: 12.86 Å; Cα contacts (8 Å, |Δi|>4): 332; chains: 2; bounding box: 28×32×32 Å

Nearest PDB structures (foldseek):
  8ti6-assembly1_A  TM=1.008E+00  e=3.758E-29  Tyrophagus putrescentiae
  8ti7-assembly8_O  TM=9.791E-01  e=6.620E-24  Dermatophagoides pteronyssinus
  1f2k-assembly2_B  TM=9.244E-01  e=7.135E-13  Acanthamoeba castellanii
  3dav-assembly2_B  TM=9.198E-01  e=2.188E-12  Schizosaccharomyces pombe
  1ypr-assembly2_B  TM=9.026E-01  e=2.329E-12  Saccharomyces cerevisiae

Organism: Tyrophagus putrescentiae (NCBI:txid59818)